Protein AF-A0A317DKM9-F1 (afdb_monomer_lite)

Organism: NCBI:txid2202420

Foldseek 3Di:
DDDDDDPPPPPCLDDADPLLLVLLVLQLVLCQQAQKEKEAQADPSNVVVSVVSNQVSNCVVPVFGWDWDDDPRMIMIGGPVRHDVVVVVVVVVVLVCCVPVVPDDNPPDDPPDRHYHYSVVRDPD

Secondary structure (DSSP, 8-state):
------------PPPPPTHHHHHHHHHHHHHHHHSEEEEES--TTTHHHHHHHHHHHHHHHHSS--EEEEETTEEEEE-GGG--HHHHHHHHHHHHHHHHH--S---SS-SS---EEEGGGG---

Radius of gyration: 20.54 Å; chains: 1; bounding box: 44×29×81 Å

Sequence (125 aa):
THHAADHLGNDRDPAVDRRVPVVAQVVCGVVREHGYAEVREVPGDQLAVLRKEIRSLIRQQTGHPAQTLVHGDLLLVVCDPLRDPEAEMRAAAEAVGAVLFGDQPLPATRPEQPWIVTWTAWDLG

Structure (mmCIF, N/CA/C/O backbone):
data_AF-A0A317DKM9-F1
#
_entry.id   AF-A0A317DKM9-F1
#
loop_
_atom_site.group_PDB
_atom_site.id
_atom_site.type_symbol
_atom_site.label_atom_id
_atom_site.label_alt_id
_atom_site.label_comp_id
_atom_site.label_asym_id
_atom_site.label_entity_id
_atom_site.label_seq_id
_atom_site.pdbx_PDB_ins_code
_atom_site.Cartn_x
_atom_site.Cartn_y
_atom_site.Cartn_z
_atom_site.occupancy
_atom_site.B_iso_or_equiv
_atom_site.auth_seq_id
_atom_site.auth_comp_id
_atom_site.auth_asym_id
_atom_site.auth_atom_id
_atom_site.pdbx_PDB_model_num
ATOM 1 N N . THR A 1 1 ? 32.151 11.166 -48.619 1.00 45.97 1 THR A N 1
ATOM 2 C CA . THR A 1 1 ? 32.384 10.203 -47.525 1.00 45.97 1 THR A CA 1
ATOM 3 C C . THR A 1 1 ? 31.265 10.360 -46.524 1.00 45.97 1 THR A C 1
ATOM 5 O O . THR A 1 1 ? 31.109 11.410 -45.922 1.00 45.97 1 THR A O 1
ATOM 8 N N . HIS A 1 2 ? 30.399 9.356 -46.500 1.00 44.59 2 HIS A N 1
ATOM 9 C CA . HIS A 1 2 ? 29.195 9.261 -45.686 1.00 44.59 2 HIS A CA 1
ATOM 10 C C . HIS A 1 2 ? 29.593 8.581 -44.372 1.00 44.59 2 HIS A C 1
ATOM 12 O O . HIS A 1 2 ? 30.143 7.488 -44.436 1.00 44.59 2 HIS A O 1
ATOM 18 N N . HIS A 1 3 ? 29.377 9.230 -43.229 1.00 41.34 3 HIS A N 1
ATOM 19 C CA . HIS A 1 3 ? 29.032 8.566 -41.968 1.00 41.34 3 HIS A CA 1
ATOM 20 C C . HIS A 1 3 ? 28.705 9.627 -40.914 1.00 41.34 3 HIS A C 1
ATOM 22 O O . HIS A 1 3 ? 29.584 10.189 -40.266 1.00 41.34 3 HIS A O 1
ATOM 28 N N . ALA A 1 4 ? 27.410 9.899 -40.768 1.00 46.34 4 ALA A N 1
ATOM 29 C CA . ALA A 1 4 ? 26.869 10.231 -39.463 1.00 46.34 4 ALA A CA 1
ATOM 30 C C . ALA A 1 4 ? 26.915 8.941 -38.629 1.00 46.34 4 ALA A C 1
ATOM 32 O O . ALA A 1 4 ? 26.554 7.875 -39.133 1.00 46.34 4 ALA A O 1
ATOM 33 N N . ALA A 1 5 ? 27.409 9.028 -37.399 1.00 47.09 5 ALA A N 1
ATOM 34 C CA . ALA A 1 5 ? 27.354 7.943 -36.433 1.00 47.09 5 ALA A CA 1
ATOM 35 C C . ALA A 1 5 ? 26.744 8.486 -35.138 1.00 47.09 5 ALA A C 1
ATOM 37 O O . ALA A 1 5 ? 27.355 9.273 -34.418 1.00 47.09 5 ALA A O 1
ATOM 38 N N . ASP A 1 6 ? 25.501 8.059 -34.941 1.00 43.03 6 ASP A N 1
ATOM 39 C CA . ASP A 1 6 ? 24.945 7.559 -33.691 1.00 43.03 6 ASP A CA 1
ATOM 40 C C . ASP A 1 6 ? 24.765 8.537 -32.527 1.00 43.03 6 ASP A C 1
ATOM 42 O O . ASP A 1 6 ? 25.488 8.559 -31.533 1.00 43.03 6 ASP A O 1
ATOM 46 N N . HIS A 1 7 ? 23.631 9.235 -32.595 1.00 49.22 7 HIS A N 1
ATOM 47 C CA . HIS A 1 7 ? 22.828 9.520 -31.412 1.00 49.22 7 HIS A CA 1
ATOM 48 C C . HIS A 1 7 ? 22.305 8.201 -30.817 1.00 49.22 7 HIS A C 1
ATOM 50 O O . HIS A 1 7 ? 21.264 7.699 -31.231 1.00 49.22 7 HIS A O 1
ATOM 56 N N . LEU A 1 8 ? 22.994 7.653 -29.818 1.00 51.25 8 LEU A N 1
ATOM 57 C CA . LEU A 1 8 ? 22.430 6.636 -28.925 1.00 51.25 8 LEU A CA 1
ATOM 58 C C . LEU A 1 8 ? 22.120 7.268 -27.567 1.00 51.25 8 LEU A C 1
ATOM 60 O O . LEU A 1 8 ? 22.777 7.013 -26.562 1.00 51.25 8 LEU A O 1
ATOM 64 N N . GLY A 1 9 ? 21.079 8.098 -27.553 1.00 48.06 9 GLY A N 1
ATOM 65 C CA . GLY A 1 9 ? 20.265 8.261 -26.356 1.00 48.06 9 GLY A CA 1
ATOM 66 C C . GLY A 1 9 ? 19.368 7.035 -26.259 1.00 48.06 9 GLY A C 1
ATOM 67 O O . GLY A 1 9 ? 18.370 6.956 -26.967 1.00 48.06 9 GLY A O 1
ATOM 68 N N . ASN A 1 10 ? 19.753 6.044 -25.456 1.00 50.56 10 ASN A N 1
ATOM 69 C CA . ASN A 1 10 ? 18.845 4.960 -25.101 1.00 50.56 10 ASN A CA 1
ATOM 70 C C . ASN A 1 10 ? 18.279 5.278 -23.720 1.00 50.56 10 ASN A C 1
ATOM 72 O O . ASN A 1 10 ? 18.850 4.886 -22.703 1.00 50.56 10 ASN A O 1
ATOM 76 N N . ASP A 1 11 ? 17.195 6.050 -23.721 1.00 54.06 11 ASP A N 1
ATOM 77 C CA . ASP A 1 11 ? 16.312 6.269 -22.577 1.00 54.06 11 ASP A CA 1
ATOM 78 C C . ASP A 1 11 ? 15.669 4.914 -22.236 1.00 54.06 11 ASP A C 1
ATOM 80 O O . ASP A 1 11 ? 14.601 4.549 -22.728 1.00 54.06 11 ASP A O 1
ATOM 84 N N . ARG A 1 12 ? 16.395 4.071 -21.495 1.00 56.16 12 ARG A N 1
ATOM 85 C CA . ARG A 1 12 ? 15.888 2.781 -21.016 1.00 56.16 12 ARG A CA 1
ATOM 86 C C . ARG A 1 12 ? 15.209 2.994 -19.679 1.00 56.16 12 ARG A C 1
ATOM 88 O O . ARG A 1 12 ? 15.691 2.510 -18.657 1.00 56.16 12 ARG A O 1
ATOM 95 N N . ASP A 1 13 ? 14.084 3.692 -19.701 1.00 60.38 13 ASP A N 1
ATOM 96 C CA . ASP A 1 13 ? 13.138 3.500 -18.615 1.00 60.38 13 ASP A CA 1
ATOM 97 C C . ASP A 1 13 ? 12.679 2.029 -18.652 1.00 60.38 13 ASP A C 1
ATOM 99 O O . ASP A 1 13 ? 12.379 1.494 -19.729 1.00 60.38 13 ASP A O 1
ATOM 103 N N . PRO A 1 14 ? 12.692 1.327 -17.508 1.00 73.44 14 PRO A N 1
ATOM 104 C CA . PRO A 1 14 ? 12.229 -0.050 -17.427 1.00 73.44 14 PRO A CA 1
ATOM 105 C C . PRO A 1 14 ? 10.774 -0.116 -17.902 1.00 73.44 14 PRO A C 1
ATOM 107 O O . PRO A 1 14 ? 9.949 0.731 -17.552 1.00 73.44 14 PRO A O 1
ATOM 110 N N . ALA A 1 15 ? 10.446 -1.129 -18.706 1.00 87.81 15 ALA A N 1
ATOM 111 C CA . ALA A 1 15 ? 9.062 -1.355 -19.097 1.00 87.81 15 ALA A CA 1
ATOM 112 C C . ALA A 1 15 ? 8.207 -1.541 -17.834 1.00 87.81 15 ALA A C 1
ATOM 114 O O . ALA A 1 15 ? 8.591 -2.274 -16.920 1.00 87.81 15 ALA A O 1
ATOM 115 N N . VAL A 1 16 ? 7.058 -0.864 -17.785 1.00 91.12 16 VAL A N 1
ATOM 116 C CA . VAL A 1 16 ? 6.146 -0.944 -16.639 1.00 91.12 16 VAL A CA 1
ATOM 117 C C . VAL A 1 16 ? 5.623 -2.373 -16.512 1.00 91.12 16 VAL A C 1
ATOM 119 O O . VAL A 1 16 ? 5.051 -2.922 -17.457 1.00 91.12 16 VAL A O 1
ATOM 122 N N . ASP A 1 17 ? 5.818 -2.969 -15.339 1.00 93.94 17 ASP A N 1
ATOM 123 C CA . ASP A 1 17 ? 5.354 -4.318 -15.040 1.00 93.94 17 ASP A CA 1
ATOM 124 C C . ASP A 1 17 ? 3.817 -4.363 -15.005 1.00 93.94 17 ASP A C 1
ATOM 126 O O . ASP A 1 17 ? 3.140 -3.482 -14.470 1.00 93.94 17 ASP A O 1
ATOM 130 N N . ARG A 1 18 ? 3.253 -5.437 -15.558 1.00 93.38 18 ARG A N 1
ATOM 131 C CA . ARG A 1 18 ? 1.806 -5.680 -15.658 1.00 93.38 18 ARG A CA 1
ATOM 132 C C . ARG A 1 18 ? 1.128 -5.744 -14.285 1.00 93.38 18 ARG A C 1
ATOM 134 O O . ARG A 1 18 ? -0.075 -5.515 -14.188 1.00 93.38 18 ARG A O 1
ATOM 141 N N . ARG A 1 19 ? 1.895 -6.051 -13.233 1.00 94.69 19 ARG A N 1
ATOM 142 C CA . ARG A 1 19 ? 1.445 -6.126 -11.837 1.00 94.69 19 ARG A CA 1
ATOM 143 C C . ARG A 1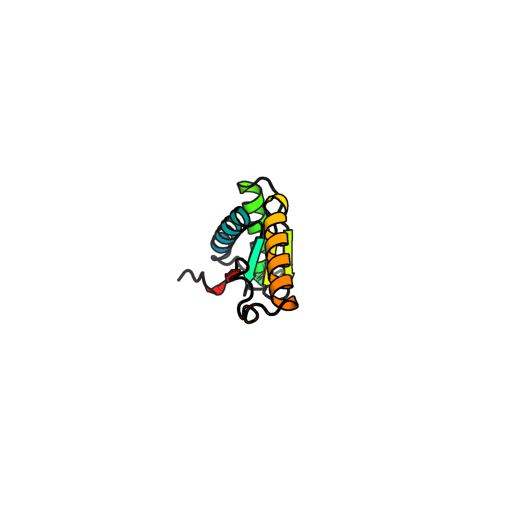 19 ? 1.151 -4.760 -11.226 1.00 94.69 19 ARG A C 1
ATOM 145 O O . ARG A 1 19 ? 0.331 -4.688 -10.316 1.00 94.69 19 ARG A O 1
ATOM 152 N N . VAL A 1 20 ? 1.753 -3.680 -11.736 1.00 95.56 20 VAL A N 1
ATOM 153 C CA . VAL A 1 20 ? 1.594 -2.320 -11.188 1.00 95.56 20 VAL A CA 1
ATOM 154 C C . VAL A 1 20 ? 0.125 -1.928 -10.960 1.00 95.56 20 VAL A C 1
ATOM 156 O O . VAL A 1 20 ? -0.202 -1.594 -9.820 1.00 95.56 20 VAL A O 1
ATOM 159 N N . PRO A 1 21 ? -0.782 -1.986 -11.957 1.00 95.19 21 PRO A N 1
ATOM 160 C CA . PRO A 1 21 ? -2.180 -1.605 -11.746 1.00 95.19 21 PRO A CA 1
ATOM 161 C C . PRO A 1 21 ? -2.911 -2.502 -10.735 1.00 95.19 21 PRO A C 1
ATOM 163 O O . PRO A 1 21 ? -3.706 -2.005 -9.940 1.00 95.19 21 PRO A O 1
ATOM 166 N N . VAL A 1 22 ? -2.626 -3.810 -10.719 1.00 95.25 22 VAL A N 1
ATOM 167 C CA . VAL A 1 22 ? -3.273 -4.767 -9.802 1.00 95.25 22 VAL A CA 1
ATOM 168 C C . VAL A 1 22 ? -2.852 -4.498 -8.361 1.00 95.25 22 VAL A C 1
ATOM 170 O O . VAL A 1 22 ? -3.702 -4.304 -7.491 1.00 95.25 22 VAL A O 1
ATOM 173 N N . VAL A 1 23 ? -1.543 -4.408 -8.116 1.00 96.38 23 VAL A N 1
ATOM 174 C CA . VAL A 1 23 ? -0.993 -4.114 -6.788 1.00 96.38 23 VAL A CA 1
ATOM 175 C C . VAL A 1 23 ? -1.488 -2.753 -6.303 1.00 96.38 23 VAL A C 1
ATOM 177 O O . VAL A 1 23 ? -1.900 -2.625 -5.151 1.00 96.38 23 VAL A O 1
ATOM 180 N N . ALA A 1 24 ? -1.527 -1.743 -7.176 1.00 97.44 24 ALA A N 1
ATOM 181 C CA . ALA A 1 24 ? -2.001 -0.416 -6.804 1.00 97.44 24 ALA A CA 1
ATOM 182 C C . ALA A 1 24 ? -3.486 -0.405 -6.393 1.00 97.44 24 ALA A C 1
ATOM 184 O O . ALA A 1 24 ? -3.848 0.267 -5.424 1.00 97.44 24 ALA A O 1
ATOM 185 N N . GLN A 1 25 ? -4.338 -1.180 -7.072 1.00 97.06 25 GLN A N 1
ATOM 186 C CA . GLN A 1 25 ? -5.754 -1.319 -6.722 1.00 97.06 25 GLN A CA 1
ATOM 187 C C . GLN A 1 25 ? -5.947 -1.999 -5.359 1.00 97.06 25 GLN A C 1
ATOM 189 O O . GLN A 1 25 ? -6.760 -1.529 -4.560 1.00 97.06 25 GLN A O 1
ATOM 194 N N . VAL A 1 26 ? -5.193 -3.068 -5.081 1.00 96.38 26 VAL A N 1
ATOM 195 C CA . VAL A 1 26 ? -5.238 -3.787 -3.794 1.00 96.38 26 VAL A CA 1
ATOM 196 C C . VAL A 1 26 ? -4.793 -2.871 -2.660 1.00 96.38 26 VAL A C 1
ATOM 198 O O . VAL A 1 26 ? -5.509 -2.717 -1.673 1.00 96.38 26 VAL A O 1
ATOM 201 N N . VAL A 1 27 ? -3.657 -2.191 -2.834 1.00 97.00 27 VAL A N 1
ATOM 202 C CA . VAL A 1 27 ? -3.147 -1.223 -1.856 1.00 97.00 27 VAL A CA 1
ATOM 203 C C . VAL A 1 27 ? -4.161 -0.112 -1.601 1.00 97.00 27 VAL A C 1
ATOM 205 O O . VAL A 1 27 ? -4.384 0.263 -0.454 1.00 97.00 27 VAL A O 1
ATOM 208 N N . CYS A 1 28 ? -4.816 0.402 -2.645 1.00 97.62 28 CYS A N 1
ATOM 209 C CA . CYS A 1 28 ? -5.852 1.417 -2.484 1.00 97.62 28 CYS A CA 1
ATOM 210 C C . CYS A 1 28 ? -7.047 0.904 -1.664 1.00 97.62 28 CYS A C 1
ATOM 212 O O . CYS A 1 28 ? -7.569 1.653 -0.842 1.00 97.62 28 CYS A O 1
ATOM 214 N N . GLY A 1 29 ? -7.479 -0.346 -1.863 1.00 96.06 29 GLY A N 1
ATOM 215 C CA . GLY A 1 29 ? -8.541 -0.963 -1.060 1.00 96.06 29 GLY A CA 1
ATOM 216 C C . GLY A 1 29 ? -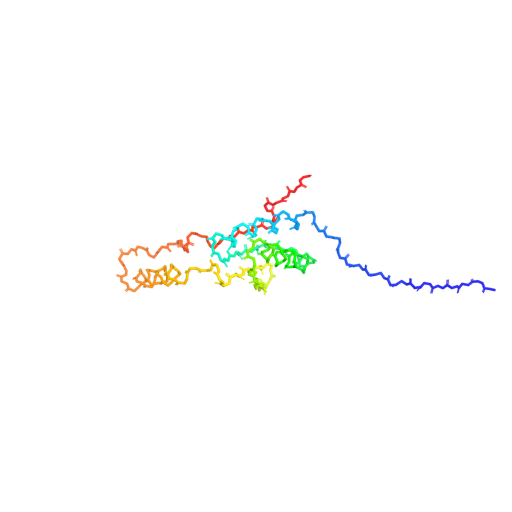8.158 -1.049 0.417 1.00 96.06 29 GLY A C 1
ATOM 217 O O . GLY A 1 29 ? -8.869 -0.538 1.275 1.00 96.06 29 GLY A O 1
ATOM 218 N N . VAL A 1 30 ? -6.966 -1.571 0.689 1.00 95.31 30 VAL A N 1
ATOM 219 C CA . VAL A 1 30 ? -6.422 -1.695 2.045 1.00 95.31 30 VAL A CA 1
ATOM 220 C C . VAL A 1 30 ? -6.293 -0.335 2.745 1.00 95.31 30 VAL A C 1
ATOM 222 O O . VAL A 1 30 ? -6.750 -0.161 3.872 1.00 95.31 30 VAL A O 1
ATOM 225 N N . VAL A 1 31 ? -5.716 0.670 2.075 1.00 95.75 31 VAL A N 1
ATOM 226 C CA . VAL A 1 31 ? -5.560 2.021 2.646 1.00 95.75 31 VAL A CA 1
ATOM 227 C C . VAL A 1 31 ? -6.914 2.678 2.917 1.00 95.75 31 VAL A C 1
ATOM 229 O O . VAL A 1 31 ? -7.030 3.473 3.846 1.00 95.75 31 VAL A O 1
ATOM 232 N N . ARG A 1 32 ? -7.950 2.360 2.136 1.00 94.88 32 ARG A N 1
ATOM 233 C CA . ARG A 1 32 ? -9.304 2.874 2.378 1.00 94.88 32 ARG A CA 1
ATOM 234 C C . ARG A 1 32 ? -9.934 2.320 3.646 1.00 94.88 32 ARG A C 1
ATOM 236 O O . ARG A 1 32 ? -10.705 3.035 4.275 1.00 94.88 32 ARG A O 1
ATOM 243 N N . GLU A 1 33 ? -9.624 1.078 3.987 1.00 91.69 33 GLU A N 1
ATOM 244 C CA . GLU A 1 33 ? -10.176 0.406 5.164 1.00 91.69 33 GLU A CA 1
ATOM 245 C C . GLU A 1 33 ? -9.379 0.721 6.432 1.00 91.69 33 GLU A C 1
ATOM 247 O O . GLU A 1 33 ? -9.956 0.813 7.513 1.00 91.69 33 GLU A O 1
ATOM 252 N N . HIS A 1 34 ? -8.065 0.923 6.304 1.00 90.50 34 HIS A N 1
ATOM 253 C CA . HIS A 1 34 ? -7.169 0.957 7.462 1.00 90.50 34 HIS A CA 1
ATOM 254 C C . HIS A 1 34 ? -6.269 2.188 7.556 1.00 90.50 34 HIS A C 1
ATOM 256 O O . HIS A 1 34 ? -5.510 2.334 8.512 1.00 90.50 34 HIS A O 1
ATOM 262 N N . GLY A 1 35 ? -6.290 3.063 6.553 1.00 93.19 35 GLY A N 1
ATOM 263 C CA . GLY A 1 35 ? -5.470 4.272 6.510 1.00 93.19 35 GLY A CA 1
ATOM 264 C C . GLY A 1 35 ? -3.998 4.050 6.155 1.00 93.19 35 GLY A C 1
ATOM 265 O O . GLY A 1 35 ? -3.293 5.028 5.900 1.00 93.19 35 GLY A O 1
ATOM 266 N N . TYR A 1 36 ? -3.514 2.806 6.074 1.00 94.12 36 TYR A N 1
ATOM 267 C CA . TYR A 1 36 ? -2.144 2.493 5.660 1.00 94.12 36 TYR A CA 1
ATOM 268 C C . TYR A 1 36 ? -2.002 1.085 5.061 1.00 94.12 36 TYR A C 1
ATOM 270 O O . TYR A 1 36 ? -2.843 0.219 5.283 1.00 94.12 36 TYR A O 1
ATOM 278 N N . ALA A 1 37 ? -0.918 0.862 4.313 1.00 95.44 37 ALA A N 1
ATOM 279 C CA . ALA A 1 37 ? -0.529 -0.444 3.778 1.00 95.44 37 ALA A CA 1
ATOM 280 C C . ALA A 1 37 ? 0.996 -0.555 3.629 1.00 95.44 37 ALA A C 1
ATOM 282 O O . ALA A 1 37 ? 1.659 0.419 3.266 1.00 95.44 37 ALA A O 1
ATOM 283 N N . GLU A 1 38 ? 1.546 -1.749 3.847 1.00 95.06 38 GLU A N 1
ATOM 284 C CA . GLU A 1 38 ? 2.925 -2.092 3.481 1.00 95.06 38 GLU A CA 1
ATOM 285 C C . GLU A 1 38 ? 2.919 -2.851 2.151 1.00 95.06 38 GLU A C 1
ATOM 287 O O . GLU A 1 38 ? 2.131 -3.769 1.963 1.00 95.06 38 GLU A O 1
ATOM 292 N N . VAL A 1 39 ? 3.828 -2.522 1.240 1.00 95.31 39 VAL A N 1
ATOM 293 C CA . VAL A 1 39 ? 4.102 -3.306 0.034 1.00 95.31 39 VAL A CA 1
ATOM 294 C C . VAL A 1 39 ? 5.526 -3.824 0.126 1.00 95.31 39 VAL A C 1
ATOM 296 O O . VAL A 1 39 ? 6.436 -3.040 0.387 1.00 95.31 39 VAL A O 1
ATOM 299 N N . ARG A 1 40 ? 5.731 -5.127 -0.055 1.00 94.00 40 ARG A N 1
ATOM 300 C CA . ARG A 1 40 ? 7.052 -5.765 0.080 1.00 94.00 40 ARG A CA 1
ATOM 301 C C . ARG A 1 40 ? 7.525 -6.365 -1.230 1.00 94.00 40 ARG A C 1
ATOM 303 O O . ARG A 1 40 ? 6.700 -6.693 -2.085 1.00 94.00 40 ARG A O 1
ATOM 310 N N . GLU A 1 41 ? 8.841 -6.537 -1.337 1.00 93.50 41 GLU A N 1
ATOM 311 C CA . GLU A 1 41 ? 9.510 -7.169 -2.478 1.00 93.50 41 GLU A CA 1
ATOM 312 C C . GLU A 1 41 ? 9.238 -6.442 -3.804 1.00 93.50 41 GLU A C 1
ATOM 314 O O . GLU A 1 41 ? 9.184 -7.059 -4.868 1.00 93.50 41 GLU A O 1
ATOM 319 N N . VAL A 1 42 ? 9.039 -5.118 -3.758 1.00 91.62 42 VAL A N 1
ATOM 320 C CA . VAL A 1 42 ? 8.807 -4.331 -4.974 1.00 91.62 42 VAL A CA 1
ATOM 321 C C . VAL A 1 42 ? 10.130 -4.190 -5.734 1.00 91.62 42 VAL A C 1
ATOM 323 O O . VAL A 1 42 ? 11.092 -3.660 -5.168 1.00 91.62 42 VAL A O 1
ATOM 326 N N . PRO A 1 43 ? 10.201 -4.590 -7.017 1.00 91.94 43 PRO A N 1
ATOM 327 C CA . PRO A 1 43 ? 11.379 -4.350 -7.838 1.00 91.94 43 PRO A CA 1
ATOM 328 C C . PRO A 1 43 ? 11.715 -2.856 -7.879 1.00 91.94 43 PRO A C 1
ATOM 330 O O . PRO A 1 43 ? 10.843 -2.008 -8.096 1.00 91.94 43 PRO A O 1
ATOM 333 N N . GLY A 1 44 ? 12.983 -2.517 -7.638 1.00 91.06 44 GLY A N 1
ATOM 334 C CA . GLY A 1 44 ? 13.401 -1.123 -7.458 1.00 91.06 44 GLY A CA 1
ATOM 335 C C . GLY A 1 44 ? 13.117 -0.229 -8.669 1.00 91.06 44 GLY A C 1
ATOM 336 O O . GLY A 1 44 ? 12.798 0.949 -8.517 1.00 91.06 44 GLY A O 1
ATOM 337 N N . ASP A 1 45 ? 13.161 -0.809 -9.863 1.00 91.75 45 ASP A N 1
ATOM 338 C CA . ASP A 1 45 ? 12.861 -0.186 -11.151 1.00 91.75 45 ASP A 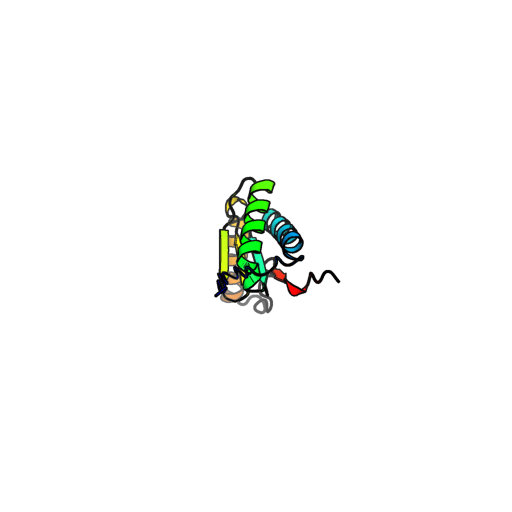CA 1
ATOM 339 C C . ASP A 1 45 ? 11.351 0.092 -11.340 1.00 91.75 45 ASP A C 1
ATOM 341 O O . ASP A 1 45 ? 10.972 0.985 -12.095 1.00 91.75 45 ASP A O 1
ATOM 345 N N . GLN A 1 46 ? 10.484 -0.593 -10.584 1.00 93.69 46 GLN A N 1
ATOM 346 C CA . GLN A 1 46 ? 9.025 -0.421 -10.603 1.00 93.69 46 GLN A CA 1
ATOM 347 C C . GLN A 1 46 ? 8.497 0.476 -9.464 1.00 93.69 46 GLN A C 1
ATOM 349 O O . GLN A 1 46 ? 7.349 0.928 -9.504 1.00 93.69 46 GLN A O 1
ATOM 354 N N . LEU A 1 47 ? 9.316 0.798 -8.452 1.00 94.00 47 LEU A N 1
ATOM 355 C CA . LEU A 1 47 ? 8.894 1.594 -7.287 1.00 94.00 47 LEU A CA 1
ATOM 356 C C . LEU A 1 47 ? 8.316 2.963 -7.670 1.00 94.00 47 LEU A C 1
ATOM 358 O O . LEU A 1 47 ? 7.306 3.393 -7.110 1.00 94.00 47 LEU A O 1
ATOM 362 N N . ALA A 1 48 ? 8.956 3.678 -8.597 1.00 94.31 48 ALA A N 1
ATOM 363 C CA . ALA A 1 48 ? 8.541 5.031 -8.963 1.00 94.31 48 ALA A CA 1
ATOM 364 C C . ALA A 1 48 ? 7.151 5.044 -9.619 1.00 94.31 48 ALA A C 1
ATOM 366 O O . ALA A 1 48 ? 6.293 5.853 -9.242 1.00 94.31 48 ALA A O 1
ATOM 367 N N . VAL A 1 49 ? 6.914 4.121 -10.556 1.00 95.94 49 VAL A N 1
ATOM 368 C CA . VAL A 1 49 ? 5.627 3.998 -11.249 1.00 95.94 49 VAL A CA 1
ATOM 369 C C . VAL A 1 49 ? 4.539 3.496 -10.301 1.00 95.94 49 VAL A C 1
ATOM 371 O O . VAL A 1 49 ? 3.472 4.108 -10.241 1.00 95.94 49 VAL A O 1
ATOM 374 N N . LEU A 1 50 ? 4.833 2.501 -9.458 1.00 96.38 50 LEU A N 1
ATOM 375 C CA . LEU A 1 50 ? 3.886 1.990 -8.468 1.00 96.38 50 LEU A CA 1
ATOM 376 C C . LEU A 1 50 ? 3.455 3.079 -7.473 1.00 96.38 50 LEU A C 1
ATOM 378 O O . LEU A 1 50 ? 2.265 3.273 -7.230 1.00 96.38 50 LEU A O 1
ATOM 382 N N . ARG A 1 51 ? 4.401 3.865 -6.943 1.00 97.75 51 ARG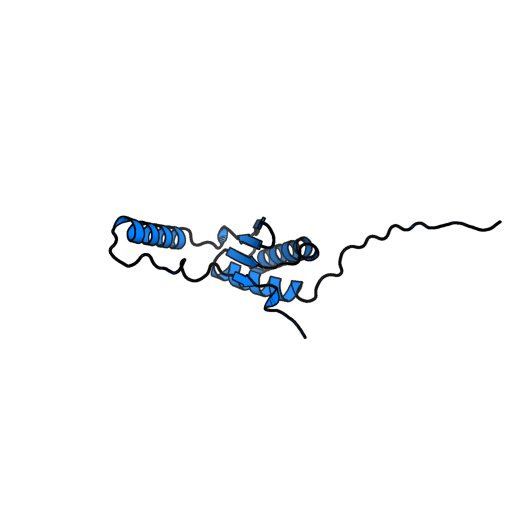 A N 1
ATOM 383 C CA . ARG A 1 51 ? 4.102 4.989 -6.036 1.00 97.75 51 ARG A CA 1
ATOM 384 C C . ARG A 1 51 ? 3.243 6.061 -6.692 1.00 97.75 51 ARG A C 1
ATOM 386 O O . ARG A 1 51 ? 2.436 6.706 -6.018 1.00 97.75 51 ARG A O 1
ATOM 393 N N . LYS A 1 52 ? 3.462 6.342 -7.977 1.00 97.88 52 LYS A N 1
ATOM 394 C CA . LYS A 1 52 ? 2.640 7.297 -8.728 1.00 97.88 52 LYS A CA 1
ATOM 395 C C . LYS A 1 52 ? 1.214 6.770 -8.871 1.00 97.88 52 LYS A C 1
ATOM 397 O O . LYS A 1 52 ? 0.287 7.508 -8.545 1.00 97.88 52 LYS A O 1
ATOM 402 N N . GLU A 1 53 ? 1.064 5.514 -9.276 1.00 98.25 53 GLU A N 1
ATOM 403 C CA . GLU A 1 53 ? -0.239 4.884 -9.493 1.00 98.25 53 GLU A CA 1
ATOM 404 C C . GLU A 1 53 ? -1.056 4.807 -8.199 1.00 98.25 53 GLU A C 1
ATOM 406 O O . GLU A 1 53 ? -2.187 5.284 -8.155 1.00 98.25 53 GLU A O 1
ATOM 411 N N . ILE A 1 54 ? -0.449 4.341 -7.104 1.00 98.31 54 ILE A N 1
ATOM 412 C CA . ILE A 1 54 ? -1.094 4.260 -5.785 1.00 98.31 54 ILE A CA 1
ATOM 413 C C . ILE A 1 54 ? -1.599 5.628 -5.317 1.00 98.31 54 ILE A C 1
ATOM 415 O O . ILE A 1 54 ? -2.761 5.768 -4.939 1.00 98.31 54 ILE A O 1
ATOM 419 N N . ARG A 1 55 ? -0.746 6.663 -5.346 1.00 98.50 55 ARG A N 1
ATOM 420 C CA . ARG A 1 55 ? -1.147 8.012 -4.903 1.00 98.50 55 ARG A CA 1
ATOM 421 C C . ARG A 1 55 ? -2.271 8.575 -5.768 1.00 98.50 55 ARG A C 1
ATOM 423 O O . ARG A 1 55 ? -3.167 9.228 -5.238 1.00 98.50 55 ARG A O 1
ATOM 430 N N . SER A 1 56 ? -2.215 8.323 -7.076 1.00 98.38 56 SER A N 1
ATOM 431 C CA . SER A 1 56 ? -3.250 8.725 -8.027 1.00 98.38 56 SER A CA 1
ATOM 432 C C . SER A 1 56 ? -4.583 8.049 -7.704 1.00 98.38 56 SER A C 1
ATOM 434 O O . SER A 1 56 ? -5.580 8.742 -7.509 1.00 98.38 56 SER A O 1
ATOM 436 N N . LEU A 1 57 ? -4.591 6.721 -7.559 1.00 98.31 57 LEU A N 1
ATOM 437 C CA . LEU A 1 57 ? -5.790 5.940 -7.250 1.00 98.31 57 LEU A CA 1
ATOM 438 C C . LEU A 1 57 ? -6.400 6.317 -5.901 1.00 98.31 57 LEU A C 1
ATOM 440 O O . LEU A 1 57 ? -7.603 6.567 -5.840 1.00 98.31 57 LEU A O 1
ATOM 444 N N . ILE A 1 58 ? -5.593 6.438 -4.840 1.00 98.19 58 ILE A N 1
ATOM 445 C CA . ILE A 1 58 ? -6.096 6.858 -3.524 1.00 98.19 58 ILE A CA 1
ATOM 446 C C . ILE A 1 58 ? -6.731 8.242 -3.635 1.00 98.19 58 ILE A C 1
ATOM 448 O O . ILE A 1 58 ? -7.876 8.421 -3.227 1.00 98.19 58 ILE A O 1
ATOM 452 N N . ARG A 1 59 ? -6.046 9.210 -4.258 1.00 98.19 59 ARG A N 1
ATOM 453 C CA . ARG A 1 59 ? -6.588 10.564 -4.411 1.00 98.19 59 ARG A CA 1
ATOM 454 C C . ARG A 1 59 ? -7.904 10.577 -5.184 1.00 98.19 59 ARG A C 1
ATOM 456 O O . ARG A 1 59 ? -8.807 11.317 -4.802 1.00 98.19 59 ARG A O 1
ATOM 463 N N . GLN A 1 60 ? -8.010 9.784 -6.247 1.00 98.12 60 GLN A N 1
ATOM 464 C CA . GLN A 1 60 ? -9.229 9.668 -7.048 1.00 98.12 60 GLN A CA 1
ATOM 465 C C . GLN A 1 60 ? -10.383 9.034 -6.263 1.00 98.12 60 GLN A C 1
ATOM 467 O O . GLN A 1 60 ? -11.512 9.499 -6.375 1.00 98.12 60 GLN A O 1
ATOM 472 N N . GLN A 1 61 ? -10.115 7.998 -5.464 1.00 97.50 61 GLN A N 1
ATOM 473 C CA . GLN A 1 61 ? -11.159 7.248 -4.759 1.00 97.50 61 GLN A CA 1
ATOM 474 C C . GLN A 1 61 ? -11.575 7.862 -3.420 1.00 97.50 61 GLN A C 1
ATOM 476 O O . GLN A 1 61 ? -12.693 7.623 -2.969 1.00 97.50 61 GLN A O 1
ATOM 481 N N . THR A 1 62 ? -10.693 8.615 -2.762 1.00 96.00 62 THR A N 1
ATOM 482 C CA . THR A 1 62 ? -10.921 9.110 -1.392 1.00 96.00 62 THR A CA 1
ATOM 483 C C . THR A 1 62 ? -10.927 10.630 -1.297 1.00 96.00 62 THR A C 1
ATOM 485 O O . THR A 1 62 ? -11.370 11.178 -0.295 1.00 96.00 62 THR A O 1
ATOM 488 N N . GLY A 1 63 ? -10.414 11.337 -2.310 1.00 97.75 63 GLY A N 1
ATOM 489 C CA . GLY A 1 63 ? -10.217 12.787 -2.261 1.00 97.75 63 GLY A CA 1
ATOM 490 C C . GLY A 1 63 ? -9.026 13.232 -1.401 1.00 97.75 63 GLY A C 1
ATOM 491 O O . GLY A 1 63 ? -8.682 14.417 -1.403 1.00 97.75 63 GLY A O 1
ATOM 492 N N . HIS A 1 64 ? -8.335 12.314 -0.719 1.00 97.00 64 HIS A N 1
ATOM 493 C CA . HIS A 1 64 ? -7.228 12.619 0.188 1.00 97.00 64 HIS A CA 1
ATOM 494 C C . HIS A 1 64 ? -5.859 12.322 -0.443 1.00 97.00 64 HIS A C 1
ATOM 496 O O . HIS A 1 64 ? -5.731 11.415 -1.264 1.00 97.00 64 HIS A O 1
ATOM 502 N N . PRO A 1 65 ? -4.815 13.113 -0.130 1.00 96.12 65 PRO A N 1
ATOM 503 C CA . PRO A 1 65 ? -3.461 12.779 -0.549 1.00 96.12 65 PRO A CA 1
ATOM 504 C C . PRO A 1 65 ? -2.912 11.619 0.294 1.00 96.12 65 PRO A C 1
ATOM 506 O O . PRO A 1 65 ? -3.146 11.561 1.498 1.00 96.12 65 PRO A O 1
ATOM 509 N N . ALA A 1 66 ? -2.125 10.744 -0.333 1.00 96.88 66 ALA A N 1
ATOM 510 C CA . ALA A 1 66 ? -1.368 9.703 0.354 1.00 96.88 66 ALA A CA 1
ATOM 511 C C . ALA A 1 66 ? 0.137 9.999 0.326 1.00 96.88 66 ALA A C 1
ATOM 513 O O . ALA A 1 66 ? 0.677 10.501 -0.667 1.00 96.88 66 ALA A O 1
ATOM 514 N N . GLN A 1 67 ? 0.816 9.640 1.408 1.00 97.25 67 GLN A N 1
ATOM 515 C CA . GLN A 1 67 ? 2.266 9.614 1.517 1.00 97.25 67 GLN A CA 1
ATOM 516 C C . GLN A 1 67 ? 2.795 8.224 1.156 1.00 97.25 67 GLN A C 1
ATOM 518 O O . GLN A 1 67 ? 2.131 7.210 1.359 1.00 97.25 67 GLN A O 1
ATOM 523 N N . THR A 1 68 ? 4.009 8.184 0.615 1.00 97.25 68 THR A N 1
ATOM 524 C CA . THR A 1 68 ? 4.715 6.940 0.281 1.00 97.25 68 THR A CA 1
ATOM 525 C C . THR A 1 68 ? 6.141 7.036 0.801 1.00 97.25 68 THR A C 1
ATOM 527 O O . THR A 1 68 ? 6.852 7.966 0.402 1.00 97.25 68 THR A O 1
ATOM 530 N N . LEU A 1 69 ? 6.554 6.090 1.634 1.00 95.88 69 LEU A N 1
ATOM 531 C CA . LEU A 1 69 ? 7.875 6.005 2.252 1.00 95.88 69 LEU A CA 1
ATOM 532 C C . LEU A 1 69 ? 8.538 4.704 1.795 1.00 95.88 69 LEU A C 1
ATOM 534 O O . LEU A 1 69 ? 7.869 3.682 1.704 1.00 95.88 69 LEU A O 1
ATOM 538 N N . VAL A 1 70 ? 9.830 4.736 1.474 1.00 93.94 70 VAL A N 1
ATOM 539 C CA . VAL A 1 70 ? 10.553 3.571 0.940 1.00 93.94 70 VAL A CA 1
ATOM 540 C C . VAL A 1 70 ? 11.730 3.241 1.848 1.00 93.94 70 VAL A C 1
ATOM 542 O O . VAL A 1 70 ? 12.487 4.139 2.217 1.00 93.94 70 VAL A O 1
ATOM 545 N N . HIS A 1 71 ? 11.897 1.961 2.173 1.00 89.31 71 HIS A N 1
ATOM 546 C CA . HIS A 1 71 ? 13.045 1.434 2.904 1.00 89.31 71 HIS A CA 1
ATOM 547 C C . HIS A 1 71 ? 13.436 0.064 2.336 1.00 89.31 71 HIS A C 1
ATOM 549 O O . HIS A 1 71 ? 12.748 -0.924 2.571 1.00 89.31 71 HIS A O 1
ATOM 555 N N . GLY A 1 72 ? 14.529 -0.003 1.571 1.00 86.81 72 GLY A N 1
ATOM 556 C CA . GLY A 1 72 ? 14.893 -1.224 0.845 1.00 86.81 72 GLY A CA 1
ATOM 557 C C . GLY A 1 72 ? 13.850 -1.576 -0.220 1.00 86.81 72 GLY A C 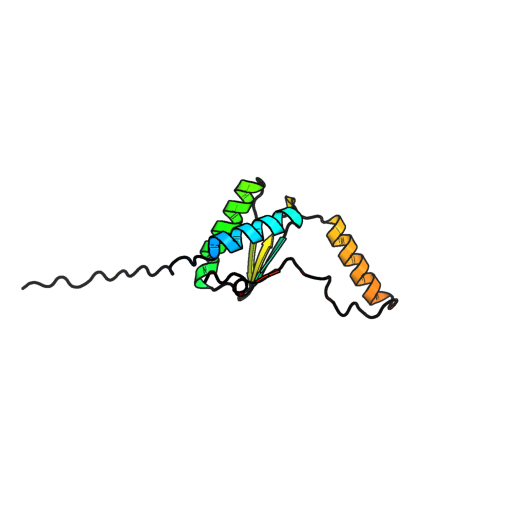1
ATOM 558 O O . GLY A 1 72 ? 13.511 -0.737 -1.053 1.00 86.81 72 GLY A O 1
ATOM 559 N N . ASP A 1 73 ? 13.343 -2.805 -0.173 1.00 83.62 73 ASP A N 1
ATOM 560 C CA . ASP A 1 73 ? 12.269 -3.338 -1.021 1.00 83.62 73 ASP A CA 1
ATOM 561 C C . ASP A 1 73 ? 10.860 -3.134 -0.426 1.00 83.62 73 ASP A C 1
ATOM 563 O O . ASP A 1 73 ? 9.862 -3.579 -1.003 1.00 83.62 73 ASP A O 1
ATOM 567 N N . LEU A 1 74 ? 10.772 -2.447 0.719 1.00 88.62 74 LEU A N 1
ATOM 568 C CA . LEU A 1 74 ? 9.526 -2.086 1.380 1.00 88.62 74 LEU A CA 1
ATOM 569 C C . LEU A 1 74 ? 9.065 -0.688 0.956 1.00 88.62 74 LEU A C 1
ATOM 571 O O . LEU A 1 74 ? 9.806 0.296 1.033 1.00 88.62 74 LEU A O 1
ATOM 575 N N . LEU A 1 75 ? 7.790 -0.595 0.592 1.00 95.31 75 LEU A N 1
ATOM 576 C CA . LEU A 1 75 ? 7.047 0.635 0.356 1.00 95.31 75 LEU A CA 1
ATOM 577 C C . LEU A 1 75 ? 5.904 0.737 1.374 1.00 95.31 75 LEU A C 1
ATOM 579 O O . LEU A 1 75 ? 4.957 -0.036 1.329 1.00 95.31 75 LEU A O 1
ATOM 583 N N . LEU A 1 76 ? 5.961 1.719 2.268 1.00 96.00 76 LEU A N 1
ATOM 584 C CA . LEU A 1 76 ? 4.863 2.061 3.168 1.00 96.00 76 LEU A CA 1
ATOM 585 C C . LEU A 1 76 ? 4.002 3.155 2.532 1.00 96.00 76 LEU A C 1
ATOM 587 O O . LEU A 1 76 ? 4.519 4.171 2.060 1.00 96.00 76 LEU A O 1
ATOM 591 N N . VAL A 1 77 ? 2.688 2.965 2.546 1.00 97.25 77 VAL A N 1
ATOM 592 C CA . VAL A 1 77 ? 1.695 3.920 2.052 1.00 97.25 77 VAL A CA 1
ATOM 593 C C . VAL A 1 77 ? 0.816 4.349 3.213 1.00 97.25 77 VAL A C 1
ATOM 595 O O . VAL A 1 77 ? 0.298 3.500 3.931 1.00 97.25 77 VAL A O 1
ATOM 598 N N . VAL A 1 78 ? 0.639 5.657 3.392 1.00 95.69 78 VAL A N 1
ATOM 599 C CA . VAL A 1 78 ? -0.132 6.226 4.505 1.00 95.69 78 VAL A CA 1
ATOM 600 C C . VAL A 1 78 ? -1.088 7.288 3.981 1.00 95.69 78 VAL A C 1
ATOM 602 O O . VAL A 1 78 ? -0.688 8.166 3.217 1.00 95.69 78 VAL A O 1
ATOM 605 N N . CYS A 1 79 ? -2.345 7.233 4.403 1.00 96.88 79 CYS A N 1
ATOM 606 C CA . CYS A 1 79 ? -3.345 8.260 4.155 1.00 96.88 79 CYS A CA 1
ATOM 607 C C . CYS A 1 79 ? -3.897 8.740 5.499 1.00 96.88 79 CYS A C 1
ATOM 609 O O . CYS A 1 79 ? -4.881 8.200 5.994 1.00 96.88 79 CYS A O 1
ATOM 611 N N . ASP A 1 80 ? -3.264 9.763 6.083 1.00 93.12 80 ASP A N 1
ATOM 612 C CA . ASP A 1 80 ? -3.569 10.226 7.446 1.00 93.12 80 ASP A CA 1
ATOM 613 C C . ASP A 1 80 ? -5.057 10.504 7.721 1.00 93.12 80 ASP A C 1
ATOM 615 O O . ASP A 1 80 ? -5.528 10.091 8.777 1.00 93.12 80 ASP A O 1
ATOM 619 N N . PRO A 1 81 ? -5.839 11.113 6.802 1.00 94.00 81 PRO A N 1
ATOM 620 C CA . PRO A 1 81 ? -7.268 11.339 7.040 1.00 94.00 81 PRO A CA 1
ATOM 621 C C . PRO A 1 81 ? -8.110 10.065 7.199 1.00 94.00 81 PRO A C 1
ATOM 623 O O . PRO A 1 81 ? -9.250 10.155 7.638 1.00 94.00 81 PRO A O 1
ATOM 626 N N . LEU A 1 82 ? -7.583 8.907 6.795 1.00 91.62 82 LEU A N 1
ATOM 627 C CA . LEU A 1 82 ? -8.265 7.612 6.849 1.00 91.62 82 LEU A CA 1
ATOM 628 C C . LEU A 1 82 ? -7.774 6.736 8.007 1.00 91.62 82 LEU A C 1
ATOM 630 O O . LEU A 1 82 ? -8.233 5.608 8.152 1.00 91.62 82 LEU A O 1
ATOM 634 N N . ARG A 1 83 ? -6.822 7.223 8.809 1.00 87.62 83 ARG A N 1
ATOM 635 C CA . ARG A 1 83 ? -6.330 6.503 9.985 1.00 87.62 83 ARG A CA 1
ATOM 636 C C . ARG A 1 83 ? -7.292 6.662 11.154 1.00 87.62 83 ARG A C 1
ATOM 638 O O . ARG A 1 83 ? -7.927 7.704 11.305 1.00 87.62 83 ARG A O 1
ATOM 645 N N . ASP A 1 84 ? -7.319 5.653 12.016 1.00 84.38 84 ASP A N 1
ATOM 646 C CA . ASP A 1 84 ? -8.017 5.693 13.300 1.00 84.38 84 ASP A CA 1
ATOM 647 C C . ASP A 1 84 ? -6.987 5.815 14.441 1.00 84.38 84 ASP A C 1
ATOM 649 O O . ASP A 1 84 ? -6.496 4.804 14.954 1.00 84.38 84 ASP A O 1
ATOM 653 N N . PRO A 1 85 ? -6.616 7.047 14.843 1.00 80.19 85 PRO A N 1
ATOM 654 C CA . PRO A 1 85 ? -5.603 7.258 15.873 1.00 80.19 85 PRO A CA 1
ATOM 655 C C . PRO A 1 85 ? -6.039 6.739 17.249 1.00 80.19 85 PRO A C 1
ATOM 657 O O . PRO A 1 85 ? -5.185 6.421 18.075 1.00 80.19 85 PRO A O 1
ATOM 660 N N . GLU A 1 86 ? -7.344 6.637 17.519 1.00 81.50 86 GLU A N 1
ATOM 661 C CA . GLU A 1 86 ? -7.844 6.110 18.790 1.00 81.50 86 GLU A CA 1
ATOM 662 C C . GLU A 1 86 ? -7.706 4.589 18.851 1.00 81.50 86 GLU A C 1
ATOM 664 O O . GLU A 1 86 ? -7.283 4.057 19.881 1.00 81.50 86 GLU A O 1
ATOM 669 N N . ALA A 1 87 ? -8.019 3.885 17.758 1.00 78.69 87 ALA A N 1
ATOM 670 C CA . ALA A 1 87 ? -7.772 2.449 17.654 1.00 78.69 87 ALA A CA 1
ATOM 671 C C . ALA A 1 87 ? -6.272 2.129 17.728 1.00 78.69 87 ALA A C 1
ATOM 673 O O . ALA A 1 87 ? -5.877 1.214 18.452 1.00 78.69 87 ALA A O 1
ATOM 674 N N . GLU A 1 88 ? -5.431 2.917 17.053 1.00 79.50 88 GLU A N 1
ATOM 675 C CA . GLU A 1 88 ? -3.972 2.774 17.116 1.00 79.50 88 GLU A CA 1
ATOM 676 C C . GLU A 1 88 ? -3.431 2.998 18.538 1.00 79.50 88 GLU A C 1
ATOM 678 O O . GLU A 1 88 ? -2.643 2.194 19.040 1.00 79.50 88 GLU A O 1
ATOM 683 N N . MET A 1 89 ? -3.878 4.059 19.221 1.00 81.50 89 MET A N 1
ATOM 684 C CA . MET A 1 89 ? -3.475 4.357 20.600 1.00 81.50 89 MET A CA 1
ATOM 685 C C . MET A 1 89 ? -3.910 3.251 21.565 1.00 81.50 89 MET A C 1
ATOM 687 O O . MET A 1 89 ? -3.144 2.866 22.449 1.00 81.50 89 MET A O 1
ATOM 691 N N . ARG A 1 90 ? -5.124 2.715 21.392 1.00 81.19 90 ARG A N 1
ATOM 692 C CA . ARG A 1 90 ? -5.636 1.610 22.208 1.00 81.19 90 ARG A CA 1
ATOM 693 C C . ARG A 1 90 ? -4.796 0.351 22.029 1.00 81.19 90 ARG A C 1
ATOM 695 O O . ARG A 1 90 ? -4.333 -0.197 23.024 1.00 81.19 90 ARG A O 1
ATOM 702 N N . ALA A 1 91 ? -4.513 -0.036 20.785 1.00 78.94 91 ALA A N 1
ATOM 703 C CA . ALA A 1 91 ? -3.652 -1.178 20.484 1.00 78.94 91 ALA A CA 1
ATOM 704 C C . ALA A 1 91 ? -2.236 -1.003 21.068 1.00 78.94 91 ALA A C 1
ATOM 706 O O . ALA A 1 91 ? -1.659 -1.945 21.611 1.00 78.94 91 ALA A O 1
ATOM 707 N N . ALA A 1 92 ? -1.681 0.213 21.012 1.00 79.56 92 ALA A N 1
ATOM 708 C CA . ALA A 1 92 ? -0.385 0.516 21.614 1.00 79.56 92 ALA A CA 1
ATOM 709 C C . ALA A 1 92 ? -0.413 0.401 23.149 1.00 79.56 92 ALA A C 1
ATOM 711 O O . ALA A 1 92 ? 0.491 -0.193 23.738 1.00 79.56 92 ALA A O 1
ATOM 712 N N . ALA A 1 93 ? -1.448 0.937 23.800 1.00 81.62 93 ALA A N 1
ATOM 713 C CA . ALA A 1 93 ? -1.612 0.852 25.249 1.00 81.62 93 ALA A CA 1
ATOM 714 C C . ALA A 1 93 ? -1.779 -0.600 25.726 1.00 81.62 93 ALA A C 1
ATOM 716 O O . ALA A 1 93 ? -1.153 -0.990 26.710 1.00 81.62 93 ALA A O 1
ATOM 717 N N . GLU A 1 94 ? -2.562 -1.409 25.007 1.00 78.81 94 GLU A N 1
ATOM 718 C CA . GLU A 1 94 ? -2.724 -2.844 25.272 1.00 78.81 94 GLU A CA 1
ATOM 719 C C . GLU A 1 94 ? -1.389 -3.591 25.158 1.00 78.81 94 GLU A C 1
ATOM 721 O O . GLU A 1 94 ? -1.020 -4.339 26.066 1.00 78.81 94 GLU A O 1
ATOM 726 N N . ALA A 1 95 ? -0.616 -3.335 24.097 1.00 75.94 95 ALA A N 1
ATOM 727 C CA . ALA A 1 95 ? 0.696 -3.950 23.909 1.00 75.94 95 ALA A CA 1
ATOM 728 C C . ALA A 1 95 ? 1.684 -3.578 25.030 1.00 75.94 95 ALA A C 1
ATOM 730 O O . ALA A 1 95 ? 2.396 -4.441 25.543 1.00 75.94 95 ALA A O 1
ATOM 731 N N . VAL A 1 96 ? 1.714 -2.307 25.449 1.00 81.00 96 VAL A N 1
ATOM 732 C CA . VAL A 1 96 ? 2.556 -1.851 26.568 1.00 81.00 96 VAL A CA 1
ATOM 733 C C . VAL A 1 96 ? 2.104 -2.479 27.887 1.00 81.00 96 VAL A C 1
ATOM 735 O O . VAL A 1 96 ? 2.944 -2.947 28.655 1.00 81.00 96 VAL A O 1
ATOM 738 N N . GLY A 1 97 ? 0.795 -2.536 28.142 1.00 78.81 97 GLY A N 1
ATOM 739 C CA . GLY A 1 97 ? 0.233 -3.189 29.323 1.00 78.81 97 GLY A CA 1
ATOM 740 C C . GLY A 1 97 ? 0.634 -4.663 29.413 1.00 78.81 97 GLY A C 1
ATOM 741 O O . GLY A 1 97 ? 1.115 -5.101 30.456 1.00 78.81 97 GLY A O 1
ATOM 742 N N . ALA A 1 98 ? 0.541 -5.403 28.306 1.00 73.19 98 ALA A N 1
ATOM 743 C CA . ALA A 1 98 ? 0.952 -6.806 28.247 1.00 73.19 98 ALA A CA 1
ATOM 744 C C . ALA A 1 98 ? 2.440 -7.006 28.597 1.00 73.19 98 ALA A C 1
ATOM 746 O O . ALA A 1 98 ? 2.790 -7.954 29.298 1.00 73.19 98 ALA A O 1
ATOM 747 N N . VAL A 1 99 ? 3.317 -6.096 28.155 1.00 75.69 99 VAL A N 1
ATOM 748 C CA . VAL A 1 99 ? 4.755 -6.133 28.479 1.00 75.69 99 VAL A CA 1
ATOM 749 C C . VAL A 1 99 ? 5.015 -5.804 29.952 1.00 75.69 99 VAL A C 1
ATOM 751 O O . VAL A 1 99 ? 5.844 -6.456 30.584 1.00 75.69 99 VAL A O 1
ATOM 754 N N . LEU A 1 100 ? 4.345 -4.785 30.498 1.00 80.81 100 LEU A N 1
ATOM 755 C CA . LEU A 1 100 ? 4.626 -4.274 31.843 1.00 80.81 100 LEU A CA 1
ATOM 756 C C . LEU A 1 100 ? 4.055 -5.149 32.961 1.00 80.81 100 LEU A C 1
ATOM 758 O O . LEU A 1 100 ? 4.682 -5.262 34.013 1.00 80.81 100 LEU A O 1
ATOM 762 N N . PHE A 1 101 ? 2.876 -5.737 32.756 1.00 77.62 101 PHE A N 1
ATOM 763 C CA . PHE A 1 101 ? 2.152 -6.441 33.818 1.00 77.62 101 PHE A CA 1
ATOM 764 C C . PHE A 1 101 ? 2.316 -7.963 33.772 1.00 77.62 101 PHE A C 1
ATOM 766 O O . PHE A 1 101 ? 1.968 -8.630 34.737 1.00 77.62 101 PHE A O 1
ATOM 773 N N . GLY A 1 102 ? 2.897 -8.527 32.705 1.00 62.91 102 GLY A N 1
ATOM 774 C CA . GLY A 1 102 ? 3.219 -9.960 32.632 1.00 62.91 102 GLY A CA 1
ATOM 775 C C . GLY A 1 102 ? 2.005 -10.900 32.688 1.00 62.91 102 GLY A C 1
ATOM 776 O O . GLY A 1 102 ? 2.184 -12.104 32.862 1.00 62.91 102 GLY A O 1
ATOM 777 N N . ASP A 1 103 ? 0.787 -10.369 32.530 1.00 60.06 103 ASP A N 1
ATOM 778 C CA . ASP A 1 103 ? -0.483 -11.095 32.697 1.00 60.06 103 ASP A CA 1
ATOM 779 C C . ASP A 1 103 ? -0.807 -12.068 31.546 1.00 60.06 103 ASP A C 1
ATOM 781 O O . ASP A 1 103 ? -1.782 -12.817 31.603 1.00 60.06 103 ASP A O 1
ATOM 785 N N . GLN A 1 104 ? 0.031 -12.119 30.511 1.00 56.38 104 GLN A N 1
ATOM 786 C CA . GLN A 1 104 ? -0.035 -13.078 29.410 1.00 56.38 104 GLN A CA 1
ATOM 787 C C . GLN A 1 104 ? 1.389 -13.407 28.941 1.00 56.38 104 GLN A C 1
ATOM 789 O O . GLN A 1 104 ? 2.291 -12.581 29.121 1.00 56.38 104 GLN A O 1
ATOM 794 N N . PRO A 1 105 ? 1.634 -14.573 28.303 1.00 55.22 105 PRO A N 1
ATOM 795 C CA . PRO A 1 105 ? 2.845 -14.704 27.506 1.00 55.22 105 PRO A CA 1
ATOM 796 C C . PRO A 1 105 ? 2.850 -13.506 26.557 1.00 55.22 105 PRO A C 1
ATOM 798 O O . PRO A 1 105 ? 1.816 -13.262 25.929 1.00 55.22 105 PRO A O 1
ATOM 801 N N . LEU A 1 106 ? 3.964 -12.755 26.491 1.00 53.41 106 LEU A N 1
ATOM 802 C CA . LEU A 1 106 ? 4.186 -11.741 25.452 1.00 53.41 106 LEU A CA 1
ATOM 803 C C . LEU A 1 106 ? 3.541 -12.279 24.177 1.00 53.41 106 LEU A C 1
ATOM 805 O O . LEU A 1 106 ? 3.899 -13.408 23.816 1.00 53.41 106 LEU A O 1
ATOM 809 N N . PRO A 1 107 ? 2.569 -11.592 23.549 1.00 49.53 107 PRO A N 1
ATOM 810 C CA . PRO A 1 107 ? 2.004 -12.108 22.320 1.00 49.53 107 PRO A CA 1
ATOM 811 C C . PRO A 1 107 ? 3.190 -12.340 21.381 1.00 49.53 107 PRO A C 1
ATOM 813 O O . PRO A 1 107 ? 3.863 -11.401 20.962 1.00 49.53 107 PRO A O 1
ATOM 816 N N . ALA A 1 108 ? 3.521 -13.614 21.133 1.00 48.97 108 ALA A N 1
ATOM 817 C CA . ALA A 1 108 ? 4.643 -14.000 20.274 1.00 48.97 108 ALA A CA 1
ATOM 818 C C . ALA A 1 108 ? 4.435 -13.455 18.849 1.00 48.97 108 ALA A C 1
ATOM 820 O O . ALA A 1 108 ? 5.354 -13.351 18.041 1.00 48.97 108 ALA A O 1
ATOM 821 N N . THR A 1 109 ? 3.198 -13.076 18.569 1.00 46.88 109 THR A N 1
ATOM 822 C CA . THR A 1 109 ? 2.703 -12.375 17.411 1.00 46.88 1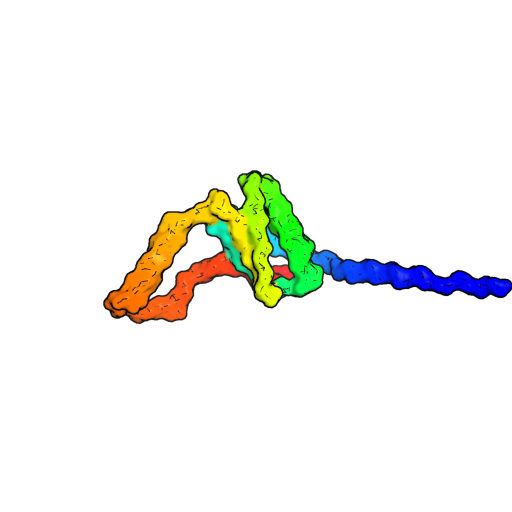09 THR A CA 1
ATOM 823 C C . THR A 1 109 ? 2.666 -10.873 17.681 1.00 46.88 109 THR A C 1
ATOM 825 O O . THR A 1 109 ? 1.806 -10.371 18.405 1.00 46.88 109 THR A O 1
ATOM 828 N N . ARG A 1 110 ? 3.555 -10.137 16.996 1.00 48.06 110 ARG A N 1
ATOM 829 C CA . ARG A 1 110 ? 3.254 -8.794 16.460 1.00 48.06 110 ARG A CA 1
ATOM 830 C C . ARG A 1 110 ? 1.752 -8.752 16.115 1.00 48.06 110 ARG A C 1
ATOM 832 O O . ARG A 1 110 ? 1.329 -9.728 15.489 1.00 48.06 110 ARG A O 1
ATOM 839 N N . PRO A 1 111 ? 0.973 -7.719 16.510 1.00 51.41 111 PRO A N 1
ATOM 840 C CA . PRO A 1 111 ? -0.457 -7.652 16.191 1.00 51.41 111 PRO A CA 1
ATOM 841 C C . PRO A 1 111 ? -0.645 -8.087 14.744 1.00 51.41 111 PRO A C 1
ATOM 843 O O . PRO A 1 111 ? 0.120 -7.629 13.886 1.00 51.41 111 PRO A O 1
ATOM 846 N N . GLU A 1 112 ? -1.511 -9.084 14.533 1.00 50.16 112 GLU A N 1
ATOM 847 C CA . GLU A 1 112 ? -1.571 -9.831 13.283 1.00 50.16 112 GLU A CA 1
ATOM 848 C C . GLU A 1 112 ? -1.752 -8.858 12.118 1.00 50.16 112 GLU A C 1
ATOM 850 O O . GLU A 1 112 ? -2.824 -8.323 11.874 1.00 50.16 112 GLU A O 1
ATOM 855 N N . GLN A 1 113 ? -0.621 -8.670 11.439 1.00 57.91 113 GLN A N 1
ATOM 856 C CA . GLN A 1 113 ? -0.407 -8.052 10.144 1.00 57.91 113 GLN A CA 1
ATOM 857 C C . GLN A 1 113 ? -0.617 -6.525 10.084 1.00 57.91 113 GLN A C 1
ATOM 859 O O . GLN A 1 113 ? -1.747 -6.052 10.007 1.00 57.91 113 GLN A O 1
ATOM 864 N N . PRO A 1 114 ? 0.465 -5.715 9.956 1.00 65.31 114 PRO A N 1
ATOM 865 C CA . PRO A 1 114 ? 0.322 -4.522 9.127 1.00 65.31 114 PRO A CA 1
ATOM 866 C C . PRO A 1 114 ? -0.195 -5.009 7.773 1.00 65.31 114 PRO A C 1
ATOM 868 O O . PRO A 1 114 ? 0.184 -6.093 7.334 1.00 65.31 114 PRO A O 1
ATOM 871 N N . TRP A 1 115 ? -1.095 -4.270 7.147 1.00 85.69 115 TRP A N 1
ATOM 872 C CA . TRP A 1 115 ? -1.753 -4.719 5.928 1.00 85.69 115 TRP A CA 1
ATOM 873 C C . TRP A 1 115 ? -0.742 -4.852 4.780 1.00 85.69 115 TRP A C 1
ATOM 875 O O . TRP A 1 115 ? -0.446 -3.885 4.074 1.00 85.69 115 TRP A O 1
ATOM 885 N N . ILE A 1 116 ? -0.135 -6.038 4.674 1.00 88.88 116 ILE A N 1
ATOM 886 C CA . ILE A 1 116 ? 1.009 -6.330 3.814 1.00 88.88 116 ILE A CA 1
ATOM 887 C C . ILE A 1 116 ? 0.500 -6.857 2.480 1.00 88.88 116 ILE A C 1
ATOM 889 O O . ILE A 1 116 ? -0.162 -7.889 2.401 1.00 88.88 116 ILE A O 1
ATOM 893 N N . VAL A 1 117 ? 0.903 -6.179 1.416 1.00 89.81 117 VAL A N 1
ATOM 894 C CA . VAL A 1 117 ? 0.750 -6.605 0.032 1.00 89.81 117 VAL A CA 1
ATOM 895 C C . VAL A 1 117 ? 2.119 -7.055 -0.471 1.00 89.81 117 VAL A C 1
ATOM 897 O O . VAL A 1 117 ? 3.007 -6.243 -0.719 1.00 89.81 117 VAL A O 1
ATOM 900 N N . THR A 1 118 ? 2.325 -8.358 -0.624 1.00 91.06 118 THR A N 1
ATOM 901 C CA . THR A 1 118 ? 3.582 -8.881 -1.180 1.00 91.06 118 THR A CA 1
ATOM 902 C C . THR A 1 118 ? 3.520 -8.859 -2.703 1.00 91.06 118 THR A C 1
ATOM 904 O O . THR A 1 118 ? 2.611 -9.444 -3.285 1.00 91.06 118 THR A O 1
ATOM 907 N N . TRP A 1 119 ? 4.478 -8.200 -3.359 1.00 90.88 119 TRP A N 1
ATOM 908 C CA . TRP A 1 119 ? 4.513 -8.052 -4.819 1.00 90.88 119 TRP A CA 1
ATOM 909 C C . TRP A 1 119 ? 4.509 -9.396 -5.568 1.00 90.88 119 TRP A C 1
ATOM 911 O O . TRP A 1 119 ? 3.782 -9.562 -6.547 1.00 90.88 119 TRP A O 1
ATOM 921 N N . THR A 1 120 ? 5.274 -10.373 -5.080 1.00 87.44 120 THR A N 1
ATOM 922 C CA . THR A 1 120 ? 5.435 -11.705 -5.690 1.00 87.44 120 THR A CA 1
ATOM 923 C C . THR A 1 120 ? 4.178 -12.577 -5.620 1.00 87.44 120 THR A C 1
ATOM 925 O O . THR A 1 120 ? 4.063 -13.545 -6.363 1.00 87.44 120 THR A O 1
ATOM 928 N N . ALA A 1 121 ? 3.185 -12.213 -4.801 1.00 85.88 121 ALA A N 1
ATOM 929 C CA . ALA A 1 121 ? 1.909 -12.927 -4.729 1.00 85.88 121 ALA A CA 1
ATOM 930 C C . ALA A 1 121 ? 0.995 -12.681 -5.947 1.00 85.88 121 ALA A C 1
ATOM 932 O O . ALA A 1 121 ? -0.036 -13.338 -6.082 1.00 85.88 121 ALA A O 1
ATOM 933 N N . TRP A 1 122 ? 1.353 -11.736 -6.824 1.00 83.19 122 TRP A N 1
ATOM 934 C CA . TRP A 1 122 ? 0.517 -11.272 -7.936 1.00 83.19 122 TRP A CA 1
ATOM 935 C C . TRP A 1 122 ? 1.045 -11.701 -9.303 1.00 83.19 122 TRP A C 1
ATOM 937 O O . TRP A 1 122 ? 0.877 -10.971 -10.277 1.00 83.19 122 TRP A O 1
ATOM 947 N N . ASP A 1 123 ? 1.701 -12.856 -9.403 1.00 76.50 123 ASP A N 1
ATOM 948 C CA . ASP A 1 123 ? 2.154 -13.370 -10.695 1.00 76.50 123 ASP A CA 1
ATOM 949 C C . ASP A 1 123 ? 0.958 -13.659 -11.616 1.00 76.50 123 ASP A C 1
ATOM 951 O O . ASP A 1 123 ? 0.147 -14.560 -11.399 1.00 76.50 123 ASP A O 1
ATOM 955 N N . LEU A 1 124 ? 0.845 -12.834 -12.658 1.00 66.06 124 LEU A N 1
ATOM 956 C CA . LEU A 1 124 ? -0.146 -12.948 -13.720 1.00 66.06 124 LEU A CA 1
ATOM 957 C C . LEU A 1 124 ? 0.488 -13.814 -14.816 1.00 66.06 124 LEU A C 1
ATOM 959 O O . LEU A 1 124 ? 1.247 -13.285 -15.630 1.00 66.06 124 LEU A O 1
ATOM 963 N N . GLY A 1 125 ? 0.261 -15.130 -14.753 1.00 55.62 125 GLY A N 1
ATOM 964 C CA . GLY A 1 125 ? 0.822 -16.131 -15.677 1.00 55.62 125 GLY A CA 1
ATOM 965 C C . GLY A 1 125 ? 0.749 -15.780 -17.163 1.00 55.62 125 GLY A C 1
ATOM 966 O O . GLY A 1 125 ? -0.180 -15.049 -17.579 1.00 55.62 125 GLY A O 1
#

pLDDT: mean 82.28, std 17.51, range [41.34, 98.5]